Protein AF-A0AAU8GXP2-F1 (afdb_monomer)

Nearest PDB structures (foldseek):
  4e3r-assembly1_A  TM=5.390E-01  e=1.637E-01  Vibrio fluvialis
  7pau-assembly1_7  TM=4.677E-01  e=2.752E-01  Mycoplasmoides pneumoniae M129
  1i1q-assembly1_A  TM=6.522E-01  e=2.846E+00  Salmonella enterica subsp. enterica serovar Typhimurium
  6vud-assembly1_B  TM=4.496E-01  e=2.342E+00  Ehrlichia chaffeensis str. Arkansas
  1i7q-assembly1_A  TM=6.471E-01  e=7.533E+00  Serratia marcescens

Sequence (80 aa):
MVEGFVRDNFLFFYIDKETIGLEMKLLSQIVQQYGEPIILGPMIALKPLSGDPQEILSSVIKEFQILWDEYKKIRSKMDW

Structure (mmCIF, N/CA/C/O backbone):
data_AF-A0AAU8GXP2-F1
#
_entry.id   AF-A0AAU8GXP2-F1
#
loop_
_atom_site.group_PDB
_atom_site.id
_atom_site.type_symbol
_atom_site.label_atom_id
_atom_site.label_alt_id
_atom_site.label_comp_id
_atom_site.label_asym_id
_atom_site.label_entity_id
_atom_site.label_seq_id
_atom_site.pdbx_PDB_ins_code
_atom_site.Cartn_x
_atom_site.Cartn_y
_atom_site.Cartn_z
_atom_site.occupancy
_atom_site.B_iso_or_equiv
_atom_site.auth_seq_id
_atom_site.auth_comp_id
_atom_site.auth_asym_id
_atom_site.auth_atom_id
_atom_site.pdbx_PDB_model_num
ATOM 1 N N . MET A 1 1 ? -0.082 5.886 -10.524 1.00 58.41 1 MET A N 1
ATOM 2 C CA . MET A 1 1 ? -0.072 6.659 -9.256 1.00 58.41 1 MET A CA 1
ATOM 3 C C . MET A 1 1 ? -0.825 5.809 -8.253 1.00 58.41 1 MET A C 1
ATOM 5 O O . MET A 1 1 ? -1.902 5.366 -8.620 1.00 58.41 1 MET A O 1
ATOM 9 N N . VAL A 1 2 ? -0.251 5.476 -7.091 1.00 65.38 2 VAL A N 1
ATOM 10 C CA . VAL A 1 2 ? -0.986 4.679 -6.092 1.00 65.38 2 VAL A CA 1
ATOM 11 C C . VAL A 1 2 ? -1.872 5.607 -5.293 1.00 65.38 2 VAL A C 1
ATOM 13 O O . VAL A 1 2 ? -1.39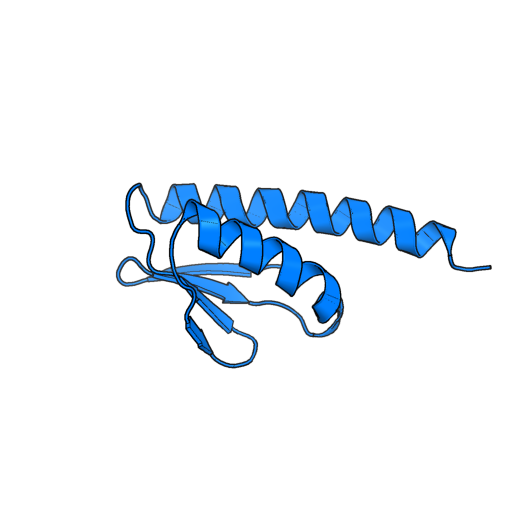9 6.562 -4.681 1.00 65.38 2 VAL A O 1
ATOM 16 N N . GLU A 1 3 ? -3.160 5.318 -5.348 1.00 74.81 3 GLU A N 1
ATOM 17 C CA . GLU A 1 3 ? -4.191 6.002 -4.587 1.00 74.81 3 GLU A CA 1
ATOM 18 C C . GLU A 1 3 ? -4.756 5.025 -3.568 1.00 74.81 3 GLU A C 1
ATOM 20 O O . GLU A 1 3 ? -4.870 3.825 -3.831 1.00 74.81 3 GLU A O 1
ATOM 25 N N . GLY A 1 4 ? -5.122 5.534 -2.400 1.00 83.06 4 GLY A N 1
ATOM 26 C CA . GLY A 1 4 ? -5.746 4.712 -1.385 1.00 83.06 4 GLY A CA 1
ATOM 27 C C . GLY A 1 4 ? -6.580 5.514 -0.405 1.00 83.06 4 GLY A C 1
ATOM 28 O O . GLY A 1 4 ? -6.455 6.734 -0.310 1.00 83.06 4 GLY A O 1
ATOM 29 N N . PHE A 1 5 ? -7.462 4.820 0.303 1.00 88.44 5 PHE A N 1
ATOM 30 C CA . PHE A 1 5 ? -8.358 5.414 1.289 1.00 88.44 5 PHE A CA 1
ATOM 31 C C . PHE A 1 5 ? -8.649 4.435 2.424 1.00 88.44 5 PHE A C 1
ATOM 33 O O . PHE A 1 5 ? -8.539 3.219 2.263 1.00 88.44 5 PHE A O 1
ATOM 40 N N . VAL A 1 6 ? -9.044 4.974 3.576 1.00 87.25 6 VAL A N 1
ATOM 41 C CA . VAL A 1 6 ? -9.513 4.185 4.717 1.00 87.25 6 VAL A CA 1
ATOM 42 C C . VAL A 1 6 ? -11.035 4.154 4.720 1.00 87.25 6 VAL A C 1
ATOM 44 O O . VAL A 1 6 ? -11.682 5.191 4.576 1.00 87.25 6 VAL A O 1
ATOM 47 N N . ARG A 1 7 ? -11.623 2.976 4.925 1.00 88.00 7 ARG A N 1
ATOM 48 C CA . ARG A 1 7 ? -13.058 2.825 5.185 1.00 88.00 7 ARG A CA 1
ATOM 49 C C . ARG A 1 7 ? -13.315 1.602 6.055 1.00 88.00 7 ARG A C 1
ATOM 51 O O . ARG A 1 7 ? -12.762 0.546 5.790 1.00 88.00 7 ARG A O 1
ATOM 58 N N . ASP A 1 8 ? -14.164 1.735 7.072 1.00 86.75 8 ASP A N 1
ATOM 59 C CA . ASP A 1 8 ? -14.563 0.628 7.959 1.00 86.75 8 ASP A CA 1
ATOM 60 C C . ASP A 1 8 ? -13.362 -0.110 8.605 1.00 86.75 8 ASP A C 1
ATOM 62 O O . ASP A 1 8 ? -13.397 -1.321 8.819 1.00 86.75 8 ASP A O 1
ATOM 66 N N . ASN A 1 9 ? -12.281 0.625 8.911 1.00 83.62 9 ASN A N 1
ATOM 67 C CA . ASN A 1 9 ? -10.970 0.110 9.349 1.00 83.62 9 ASN A CA 1
ATOM 68 C C . ASN A 1 9 ? -10.252 -0.794 8.334 1.00 83.62 9 ASN A C 1
ATOM 70 O O . ASN A 1 9 ? -9.342 -1.529 8.704 1.00 83.62 9 ASN A O 1
ATOM 74 N N . PHE A 1 10 ? -10.630 -0.731 7.063 1.00 84.19 10 PHE A N 1
ATOM 75 C CA . PHE A 1 10 ? -9.881 -1.303 5.954 1.00 84.19 10 PHE A CA 1
ATOM 76 C C . PHE A 1 10 ? -9.129 -0.213 5.202 1.00 84.19 10 PHE A C 1
ATOM 78 O O . PHE A 1 10 ? -9.600 0.913 5.045 1.00 84.19 10 PHE A O 1
ATOM 85 N N . LEU A 1 11 ? -7.961 -0.595 4.715 1.00 86.50 11 LEU A N 1
ATOM 86 C CA . LEU A 1 11 ? -7.091 0.166 3.842 1.00 86.50 11 LEU A CA 1
ATOM 87 C C . LEU A 1 11 ? -7.342 -0.312 2.424 1.00 86.50 11 LEU A C 1
ATOM 89 O O . LEU A 1 11 ? -7.174 -1.495 2.146 1.00 86.50 11 LEU A O 1
ATOM 93 N N . PHE A 1 12 ? -7.751 0.586 1.544 1.00 86.12 12 PHE A N 1
ATOM 94 C CA . PHE A 1 12 ? -7.966 0.283 0.139 1.00 86.12 12 PHE A CA 1
ATOM 95 C C . PHE A 1 12 ? -6.867 0.933 -0.683 1.00 86.12 12 PHE A C 1
ATOM 97 O O . PHE A 1 12 ? -6.584 2.113 -0.497 1.00 86.12 12 PHE A O 1
ATOM 104 N N . PHE A 1 13 ? -6.284 0.175 -1.603 1.00 82.12 13 PHE A N 1
ATOM 105 C CA . PHE A 1 13 ? -5.239 0.611 -2.519 1.00 82.12 13 PHE A CA 1
ATOM 106 C C . PHE A 1 13 ? -5.678 0.313 -3.944 1.00 82.12 13 PHE A C 1
ATOM 108 O O . PHE A 1 13 ? -6.154 -0.784 -4.227 1.00 82.12 13 PHE A O 1
ATOM 115 N N . TYR A 1 14 ? -5.489 1.265 -4.845 1.00 79.81 14 TYR A N 1
ATOM 116 C CA . TYR A 1 14 ? -5.568 1.031 -6.278 1.00 79.81 14 TYR A CA 1
ATOM 117 C C . TYR A 1 14 ? -4.168 0.854 -6.825 1.00 79.81 14 TYR A C 1
ATOM 119 O O . TYR A 1 14 ? -3.300 1.703 -6.598 1.00 79.81 14 TYR A O 1
ATOM 127 N N . ILE A 1 15 ? -3.966 -0.234 -7.563 1.00 68.12 15 ILE A N 1
ATOM 128 C CA . ILE A 1 15 ? -2.700 -0.480 -8.230 1.00 68.12 15 ILE A CA 1
ATOM 129 C C . ILE A 1 15 ? -2.932 -0.583 -9.736 1.00 68.12 15 ILE A C 1
ATOM 131 O O . ILE A 1 15 ? -3.859 -1.239 -10.215 1.00 68.12 15 ILE A O 1
ATOM 135 N N . ASP A 1 16 ? -2.151 0.200 -10.471 1.00 68.69 16 ASP A N 1
ATOM 136 C CA . ASP A 1 16 ? -2.283 0.362 -11.911 1.00 68.69 16 ASP A CA 1
ATOM 137 C C . ASP A 1 16 ? -1.591 -0.797 -12.635 1.00 68.69 16 ASP A C 1
ATOM 139 O O . ASP A 1 16 ? -0.476 -1.175 -12.294 1.00 68.69 16 ASP A O 1
ATOM 143 N N . LYS A 1 17 ? -2.203 -1.332 -13.693 1.00 61.66 17 LYS A N 1
ATOM 144 C CA . LYS A 1 17 ? -1.713 -2.526 -14.404 1.00 61.66 17 LYS A CA 1
ATOM 145 C C . LYS A 1 17 ? -0.303 -2.369 -14.980 1.00 61.66 17 LYS A C 1
ATOM 147 O O . LYS A 1 17 ? 0.365 -3.367 -15.236 1.00 61.66 17 LYS A O 1
ATOM 152 N N . GLU A 1 18 ? 0.173 -1.143 -15.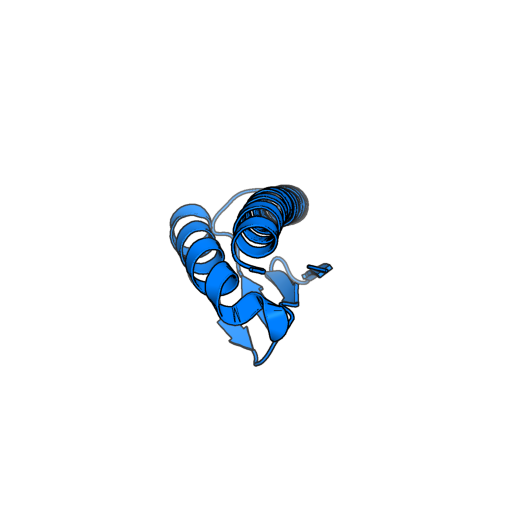179 1.00 63.59 18 GLU A N 1
ATOM 153 C CA . GLU A 1 18 ? 1.552 -0.883 -15.606 1.00 63.59 18 GLU A CA 1
ATOM 154 C C . GLU A 1 18 ? 2.602 -1.234 -14.534 1.00 63.59 18 GLU A C 1
ATOM 156 O O . GLU A 1 18 ? 3.798 -1.259 -14.832 1.00 63.59 18 GLU A O 1
ATOM 161 N N . THR A 1 19 ? 2.179 -1.532 -13.299 1.00 60.44 19 THR A N 1
ATOM 162 C CA . THR A 1 19 ? 3.068 -1.764 -12.154 1.00 60.44 19 THR A CA 1
ATOM 163 C C . THR A 1 19 ? 3.117 -3.198 -11.633 1.00 60.44 19 THR A C 1
ATOM 165 O O . THR A 1 19 ? 3.843 -3.430 -10.670 1.00 60.44 19 THR A O 1
ATOM 168 N N . ILE A 1 20 ? 2.473 -4.164 -12.308 1.00 57.78 20 ILE A N 1
ATOM 169 C CA . ILE A 1 20 ? 2.267 -5.581 -11.903 1.00 57.78 20 ILE A CA 1
ATOM 170 C C . ILE A 1 20 ? 3.495 -6.284 -11.267 1.00 57.78 20 ILE A C 1
ATOM 172 O O . ILE A 1 20 ? 3.338 -7.144 -10.402 1.00 57.78 20 ILE A O 1
ATOM 176 N N . GLY A 1 21 ? 4.732 -5.912 -11.625 1.00 62.31 21 GLY A N 1
ATOM 177 C CA . GLY A 1 21 ? 5.956 -6.465 -11.015 1.00 62.31 2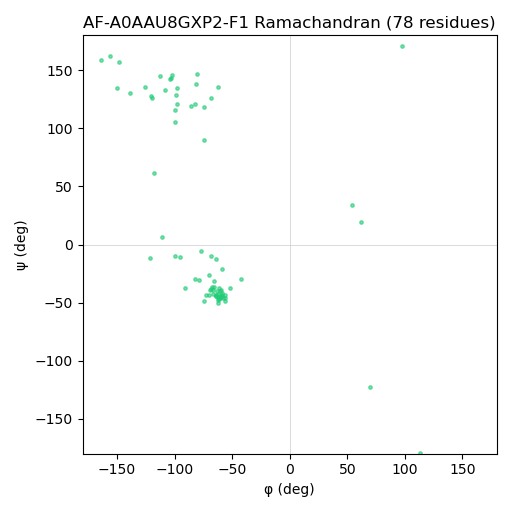1 GLY A CA 1
ATOM 178 C C . GLY A 1 21 ? 6.343 -5.893 -9.637 1.00 62.31 21 GLY A C 1
ATOM 179 O O . GLY A 1 21 ? 6.933 -6.597 -8.821 1.00 62.31 21 GLY A O 1
ATOM 180 N N . LEU A 1 22 ? 6.013 -4.633 -9.355 1.00 63.88 22 LEU A N 1
ATOM 181 C CA . LEU A 1 22 ? 6.256 -3.969 -8.064 1.00 63.88 22 LEU A CA 1
ATOM 182 C C . LEU A 1 22 ? 5.181 -4.291 -7.031 1.00 63.88 22 LEU A C 1
ATOM 184 O O . LEU A 1 22 ? 5.473 -4.339 -5.835 1.00 63.88 22 LEU A O 1
ATOM 188 N N . GLU A 1 23 ? 3.957 -4.541 -7.496 1.00 65.56 23 GLU A N 1
ATOM 189 C CA . GLU A 1 23 ? 2.795 -4.805 -6.642 1.00 65.56 23 GLU A CA 1
ATOM 190 C C . GLU A 1 23 ? 3.028 -6.045 -5.793 1.00 65.56 23 GLU A C 1
ATOM 192 O O . GLU A 1 23 ? 2.742 -6.020 -4.608 1.00 65.56 23 GLU A O 1
ATOM 197 N N . MET A 1 24 ? 3.635 -7.096 -6.352 1.00 65.69 24 MET A N 1
ATOM 198 C CA . MET A 1 24 ? 3.889 -8.349 -5.632 1.00 65.69 24 MET A CA 1
ATOM 199 C C . MET A 1 24 ? 4.893 -8.190 -4.484 1.00 65.69 24 MET A C 1
ATOM 201 O O . MET A 1 24 ? 4.732 -8.811 -3.433 1.00 65.69 24 MET A O 1
ATOM 205 N N . LYS A 1 25 ? 5.922 -7.348 -4.654 1.00 70.38 25 LYS A N 1
ATOM 206 C CA . LYS A 1 25 ? 6.920 -7.102 -3.601 1.00 70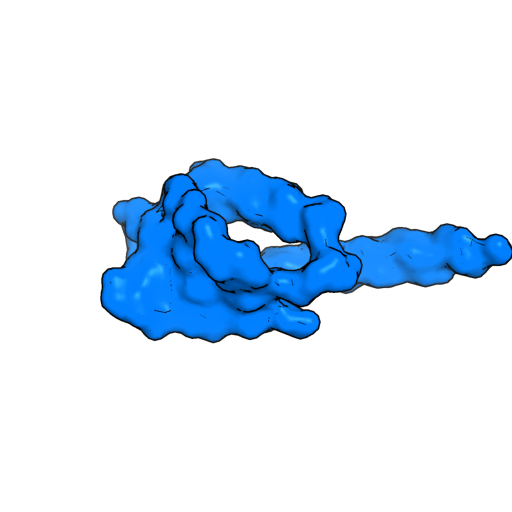.38 25 LYS A CA 1
ATOM 207 C C . LYS A 1 25 ? 6.328 -6.249 -2.481 1.00 70.38 25 LYS A C 1
ATOM 209 O O . LYS A 1 25 ? 6.500 -6.590 -1.313 1.00 70.38 25 LYS A O 1
ATOM 214 N N . LEU A 1 26 ? 5.588 -5.202 -2.847 1.00 70.81 26 LEU A N 1
ATOM 215 C CA . LEU A 1 26 ? 4.865 -4.366 -1.893 1.00 70.81 26 LEU A CA 1
ATOM 216 C C . LEU A 1 26 ? 3.800 -5.180 -1.150 1.00 70.81 26 LEU A C 1
ATOM 218 O O . LEU A 1 26 ? 3.734 -5.140 0.071 1.00 70.81 26 LEU A O 1
ATOM 222 N N . LEU A 1 27 ? 3.014 -5.980 -1.873 1.00 70.69 27 LEU A N 1
ATOM 223 C CA . LEU A 1 27 ? 2.017 -6.876 -1.300 1.00 70.69 27 LEU A CA 1
ATOM 224 C C . LEU A 1 27 ? 2.645 -7.829 -0.300 1.00 70.69 27 LEU A C 1
ATOM 226 O O . LEU A 1 27 ? 2.131 -7.958 0.801 1.00 70.69 27 LEU A O 1
ATOM 230 N N . SER A 1 28 ? 3.777 -8.450 -0.637 1.00 73.50 28 SER A N 1
ATOM 231 C CA . SER A 1 28 ? 4.487 -9.325 0.296 1.00 73.50 28 SER A CA 1
ATOM 232 C C . SER A 1 28 ? 4.916 -8.597 1.574 1.00 73.50 28 SER A C 1
ATOM 234 O O . SER A 1 28 ? 4.849 -9.194 2.645 1.00 73.50 28 SER A O 1
ATOM 236 N N . GLN A 1 29 ? 5.369 -7.344 1.485 1.00 75.06 29 GLN A N 1
ATOM 237 C CA . GLN A 1 29 ? 5.759 -6.551 2.659 1.00 75.06 29 GLN A CA 1
ATOM 238 C C . GLN A 1 29 ? 4.541 -6.165 3.501 1.00 75.06 29 GLN A C 1
ATOM 240 O O . GLN A 1 29 ? 4.550 -6.335 4.720 1.00 75.06 29 GLN A O 1
ATOM 245 N N . ILE A 1 30 ? 3.468 -5.739 2.837 1.00 74.50 30 ILE A N 1
ATOM 246 C CA . ILE A 1 30 ? 2.191 -5.414 3.466 1.00 74.50 30 ILE A CA 1
ATOM 247 C C . ILE A 1 30 ? 1.626 -6.632 4.204 1.00 74.50 30 ILE A C 1
ATOM 249 O O . ILE A 1 30 ? 1.218 -6.503 5.356 1.00 74.50 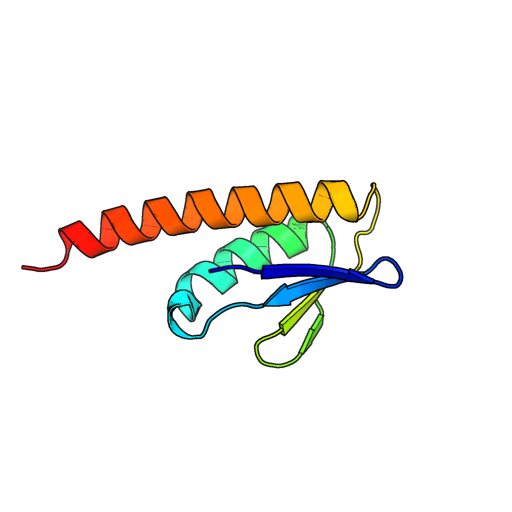30 ILE A O 1
ATOM 253 N N . VAL A 1 31 ? 1.654 -7.816 3.580 1.00 73.38 31 VAL A N 1
ATOM 254 C CA . VAL A 1 31 ? 1.191 -9.070 4.196 1.00 73.38 31 VAL A CA 1
ATOM 255 C C . VAL A 1 31 ? 1.963 -9.359 5.479 1.00 73.38 31 VAL A C 1
ATOM 257 O O . VAL A 1 31 ? 1.371 -9.690 6.504 1.00 73.38 31 VAL A O 1
ATOM 260 N N . GLN A 1 32 ? 3.290 -9.217 5.423 1.00 74.81 32 GLN A N 1
ATOM 261 C CA . GLN A 1 32 ? 4.175 -9.506 6.550 1.00 74.81 32 GLN A CA 1
ATOM 262 C C . GLN A 1 32 ? 3.998 -8.533 7.719 1.00 74.81 32 GLN A C 1
ATOM 264 O O . GLN A 1 32 ? 4.112 -8.955 8.867 1.00 74.81 32 GLN A O 1
ATOM 269 N N . GLN A 1 33 ? 3.744 -7.250 7.449 1.00 74.81 33 GLN A N 1
ATOM 270 C CA . GLN A 1 33 ? 3.637 -6.229 8.496 1.00 74.81 33 GLN A CA 1
ATOM 271 C C . GLN A 1 33 ? 2.217 -6.036 9.030 1.00 74.81 33 GLN A C 1
ATOM 273 O O . GLN A 1 33 ? 2.046 -5.792 10.223 1.00 74.81 33 GLN A O 1
ATOM 278 N N . TYR A 1 34 ? 1.205 -6.115 8.167 1.00 77.81 34 TYR A N 1
ATOM 279 C CA . TYR A 1 34 ? -0.135 -5.615 8.481 1.00 77.81 34 TYR A CA 1
ATOM 280 C C . TYR A 1 34 ? -1.238 -6.671 8.393 1.00 77.81 34 TYR A C 1
ATOM 282 O O . TYR A 1 34 ? -2.328 -6.416 8.904 1.00 77.81 34 TYR A O 1
ATOM 290 N N . GLY A 1 35 ? -0.961 -7.848 7.822 1.00 77.50 35 GLY A N 1
ATOM 291 C CA . GLY A 1 35 ? -1.903 -8.967 7.719 1.00 77.50 35 GLY A CA 1
ATOM 292 C C . GLY A 1 35 ? -2.331 -9.281 6.284 1.00 77.50 35 GLY A C 1
ATOM 293 O O . GLY A 1 35 ? -1.880 -8.657 5.330 1.00 77.50 35 GLY A O 1
ATOM 294 N N . GLU A 1 36 ? -3.201 -10.277 6.114 1.00 80.25 36 GLU A N 1
ATOM 295 C CA . GLU A 1 36 ? -3.580 -10.761 4.782 1.00 80.25 36 GLU A CA 1
ATOM 296 C C . GLU A 1 36 ? -4.405 -9.728 3.983 1.00 80.25 36 GLU A C 1
ATOM 298 O O . GLU A 1 36 ? -5.444 -9.256 4.460 1.00 80.25 36 GLU A O 1
ATOM 303 N N . PRO A 1 37 ? -3.982 -9.385 2.753 1.00 81.00 37 PRO A N 1
ATOM 304 C CA . PRO A 1 37 ? -4.738 -8.529 1.860 1.00 81.00 37 PRO A CA 1
ATOM 305 C C . PRO A 1 37 ? -5.832 -9.324 1.140 1.00 81.00 37 PRO A C 1
ATOM 307 O O . PRO A 1 37 ? -5.664 -10.478 0.751 1.00 81.00 37 PRO A O 1
ATOM 310 N N . ILE A 1 38 ? -6.947 -8.654 0.884 1.00 82.62 38 ILE A N 1
ATOM 311 C CA . ILE A 1 38 ? -8.048 -9.113 0.050 1.00 82.62 38 ILE A CA 1
ATOM 312 C C . ILE A 1 38 ? -7.888 -8.457 -1.323 1.00 82.62 38 ILE A C 1
ATOM 314 O O . ILE A 1 38 ? -7.984 -7.237 -1.457 1.00 82.62 38 ILE A O 1
ATOM 318 N N . ILE A 1 39 ? -7.656 -9.264 -2.357 1.00 79.44 39 ILE A N 1
ATOM 319 C CA . ILE A 1 39 ? -7.519 -8.779 -3.735 1.00 79.44 39 ILE A CA 1
ATOM 320 C C . ILE A 1 39 ? -8.912 -8.671 -4.373 1.00 79.44 39 ILE A C 1
ATOM 322 O O . ILE A 1 39 ? -9.622 -9.664 -4.518 1.00 79.44 39 ILE A O 1
ATOM 326 N N . LEU A 1 40 ? -9.293 -7.458 -4.773 1.00 78.50 40 LEU A N 1
ATOM 327 C CA . LEU A 1 40 ? -10.578 -7.088 -5.373 1.00 78.50 40 LEU A CA 1
ATOM 328 C C . LEU A 1 40 ? -10.358 -6.542 -6.797 1.00 78.50 40 LEU A C 1
ATOM 330 O O . LEU A 1 40 ? -10.644 -5.384 -7.105 1.00 78.50 40 LEU A O 1
ATOM 334 N N . GLY A 1 41 ? -9.811 -7.374 -7.686 1.00 77.88 41 GLY A N 1
ATOM 335 C CA . GLY A 1 41 ? -9.438 -6.952 -9.040 1.00 77.88 41 GLY A CA 1
ATOM 336 C C . GLY A 1 41 ? -8.232 -5.997 -9.019 1.00 77.88 41 GLY A C 1
ATOM 337 O O . GLY A 1 41 ? -7.193 -6.402 -8.508 1.00 77.88 41 GLY A O 1
ATOM 338 N N . PRO A 1 42 ? -8.324 -4.763 -9.564 1.00 74.50 42 PRO A N 1
ATOM 339 C CA . PRO A 1 42 ? -7.238 -3.771 -9.500 1.00 74.50 42 PRO A CA 1
ATOM 340 C C . PRO A 1 42 ? -7.124 -3.081 -8.129 1.00 74.50 42 PRO A C 1
ATOM 342 O O . PRO A 1 42 ? -6.237 -2.256 -7.912 1.00 74.50 42 PRO A O 1
ATOM 345 N N . MET A 1 43 ? -8.060 -3.367 -7.221 1.00 80.31 43 MET A N 1
ATOM 346 C CA . MET A 1 43 ? -8.076 -2.834 -5.869 1.00 80.31 43 MET A CA 1
ATOM 347 C C . MET A 1 43 ? -7.591 -3.893 -4.884 1.00 80.31 43 MET A C 1
ATOM 349 O O . MET A 1 43 ? -7.925 -5.070 -5.002 1.00 80.31 43 MET A O 1
ATOM 353 N N . ILE A 1 44 ? -6.858 -3.462 -3.868 1.00 81.25 44 ILE A N 1
ATOM 354 C CA . ILE A 1 44 ? -6.416 -4.293 -2.756 1.00 81.25 44 ILE A CA 1
ATOM 355 C C . ILE A 1 44 ? -6.987 -3.707 -1.479 1.00 81.25 44 ILE A C 1
ATOM 357 O O . ILE A 1 44 ? -6.796 -2.528 -1.205 1.00 81.25 44 ILE A O 1
ATOM 361 N N . ALA A 1 45 ? -7.690 -4.525 -0.709 1.00 85.50 45 ALA A N 1
ATOM 362 C CA . ALA A 1 45 ? -8.167 -4.171 0.615 1.00 85.50 45 ALA A CA 1
ATOM 363 C C . ALA A 1 45 ? -7.301 -4.860 1.673 1.00 85.50 45 ALA A C 1
ATOM 365 O O . ALA A 1 45 ? -6.902 -6.005 1.507 1.00 85.50 45 ALA A O 1
ATOM 366 N N . LEU A 1 46 ? -7.023 -4.191 2.779 1.00 86.06 46 LEU A N 1
ATOM 367 C CA . LEU A 1 46 ? -6.204 -4.717 3.862 1.00 86.06 46 LEU A CA 1
ATOM 368 C C . LEU A 1 46 ? -6.832 -4.324 5.188 1.00 86.06 46 LEU A C 1
ATOM 370 O O . LEU A 1 46 ? -7.142 -3.156 5.409 1.00 86.06 46 LEU A O 1
ATOM 374 N 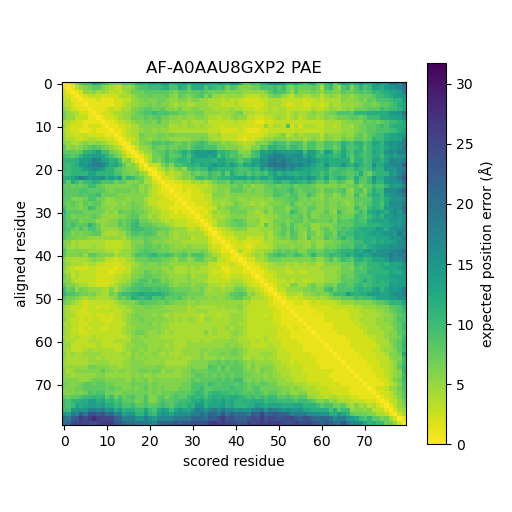N . LYS A 1 47 ? -6.996 -5.294 6.084 1.00 84.69 47 LYS A N 1
ATOM 375 C CA . LYS A 1 47 ? -7.406 -5.023 7.459 1.00 84.69 47 LYS A CA 1
ATOM 376 C C . LYS A 1 47 ? -6.165 -5.040 8.352 1.00 84.69 47 LYS A C 1
ATOM 378 O O . LYS A 1 47 ? -5.662 -6.129 8.618 1.00 84.69 47 LYS A O 1
ATOM 383 N N . PRO A 1 48 ? -5.666 -3.884 8.810 1.00 79.06 48 PRO A N 1
ATOM 384 C CA . PRO A 1 48 ? -4.516 -3.852 9.696 1.00 79.06 48 PRO A CA 1
ATOM 385 C C . PRO A 1 48 ? -4.836 -4.573 11.013 1.00 79.06 48 PRO A C 1
ATOM 387 O O . PRO A 1 48 ? -5.902 -4.382 11.602 1.00 79.06 48 PRO A O 1
ATOM 390 N N . LEU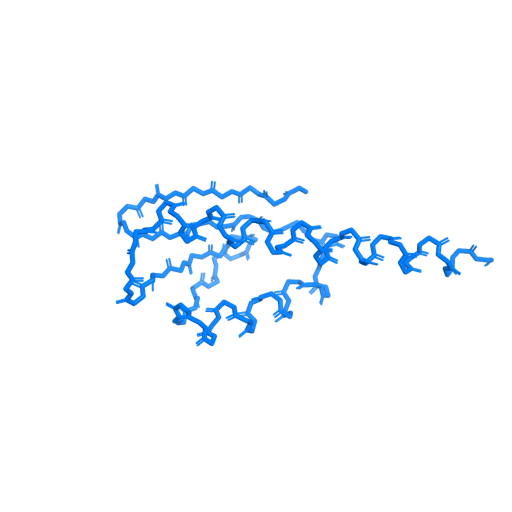 A 1 49 ? -3.904 -5.409 11.475 1.00 77.56 49 LEU A N 1
ATOM 391 C CA . LEU A 1 49 ? -4.028 -6.152 12.738 1.00 77.56 49 LEU A CA 1
ATOM 392 C C . LEU A 1 49 ? -3.936 -5.246 13.980 1.00 77.56 49 LEU A C 1
ATOM 394 O O . LEU A 1 49 ? -4.470 -5.585 15.036 1.00 77.56 49 LEU A O 1
ATOM 398 N N . SER A 1 50 ? -3.261 -4.101 13.858 1.00 80.12 50 SER A N 1
ATOM 399 C CA . SER A 1 50 ? -3.058 -3.109 14.921 1.00 80.12 50 SER A CA 1
ATOM 400 C C . SER A 1 50 ? -2.599 -1.768 14.340 1.00 80.12 50 SER A C 1
ATOM 402 O O . SER A 1 50 ? -1.999 -1.760 13.268 1.00 80.12 50 SER A O 1
ATOM 404 N N . GLY A 1 51 ? -2.791 -0.670 15.082 1.00 81.75 51 GLY A N 1
ATOM 405 C CA . GLY A 1 51 ? -2.377 0.688 14.693 1.00 81.75 51 GLY A CA 1
ATOM 406 C C . GLY A 1 51 ? -3.503 1.520 14.068 1.00 81.75 51 GLY A C 1
ATOM 407 O O . GLY A 1 51 ? -4.587 0.997 13.811 1.00 81.75 51 GLY A O 1
ATOM 408 N N . ASP A 1 52 ? -3.256 2.818 13.859 1.00 86.38 52 ASP A N 1
ATOM 409 C CA . ASP A 1 52 ? -4.194 3.711 13.167 1.00 86.38 52 ASP A CA 1
ATOM 410 C C . ASP A 1 52 ? -4.164 3.419 11.654 1.00 86.38 52 ASP A C 1
ATOM 412 O O . ASP A 1 52 ? -3.118 3.597 11.019 1.00 86.38 52 ASP A O 1
ATOM 416 N N . PRO A 1 53 ? -5.288 2.994 11.044 1.00 84.62 53 PRO A N 1
ATOM 417 C CA . PRO A 1 53 ? -5.361 2.768 9.607 1.00 84.62 53 PRO A CA 1
ATOM 418 C C . PRO A 1 53 ? -4.877 3.970 8.785 1.00 84.62 53 PRO A C 1
ATOM 420 O O . PRO A 1 53 ? -4.210 3.782 7.772 1.00 84.62 53 PRO A O 1
ATOM 423 N N . GLN A 1 54 ? -5.146 5.208 9.204 1.00 85.19 54 GLN A N 1
ATOM 424 C CA . GLN A 1 54 ? -4.749 6.381 8.424 1.00 85.19 54 GLN A CA 1
ATOM 425 C C . GLN A 1 54 ? -3.221 6.563 8.388 1.00 85.19 54 GLN A C 1
ATOM 427 O O . GLN A 1 54 ? -2.658 6.904 7.343 1.00 85.19 54 GLN A O 1
ATOM 432 N N . GLU A 1 55 ? -2.532 6.291 9.498 1.00 87.19 55 GLU A N 1
ATOM 433 C CA . GLU A 1 55 ? -1.065 6.321 9.565 1.00 87.19 55 GLU A CA 1
ATOM 434 C C . GLU A 1 55 ? -0.434 5.177 8.766 1.00 87.19 55 GLU A C 1
ATOM 436 O O . GLU A 1 55 ? 0.564 5.370 8.062 1.00 87.19 55 GLU A O 1
ATOM 441 N N . ILE A 1 56 ? -1.046 3.992 8.829 1.00 84.19 56 ILE A N 1
ATOM 442 C CA . ILE A 1 56 ? -0.612 2.826 8.057 1.00 84.19 56 ILE A CA 1
ATOM 443 C C . ILE A 1 56 ? -0.770 3.102 6.561 1.00 84.19 56 ILE A C 1
ATOM 445 O O . ILE A 1 56 ? 0.161 2.855 5.798 1.00 84.19 56 ILE A O 1
ATOM 449 N N . LEU A 1 57 ? -1.895 3.689 6.138 1.00 83.19 57 LEU A N 1
ATOM 450 C CA . LEU A 1 57 ? -2.128 4.078 4.745 1.00 83.19 57 LEU A CA 1
ATOM 451 C C . LEU A 1 57 ? -1.022 5.005 4.240 1.00 83.19 57 LEU A C 1
ATOM 453 O O . LEU A 1 57 ? -0.450 4.773 3.178 1.00 83.19 57 LEU A O 1
ATOM 457 N N . SER A 1 58 ? -0.708 6.040 5.023 1.00 85.25 58 SER A N 1
ATOM 458 C CA . SER A 1 58 ? 0.335 7.014 4.696 1.00 85.25 58 SER A CA 1
ATOM 459 C C . SER A 1 58 ? 1.708 6.350 4.556 1.00 85.25 58 SER A C 1
ATOM 461 O O . SER A 1 58 ? 2.433 6.603 3.591 1.00 85.25 58 SER A O 1
ATO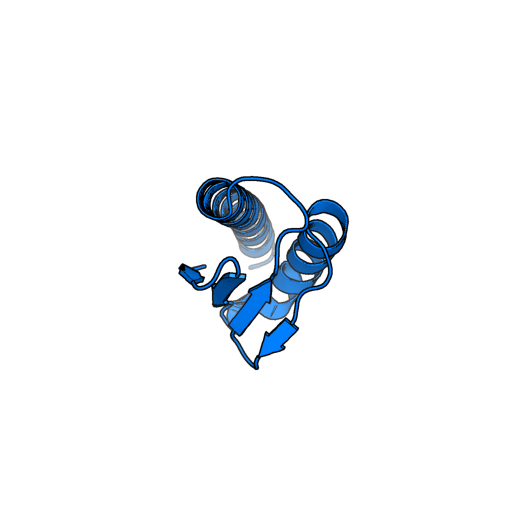M 463 N N . SER A 1 59 ? 2.041 5.444 5.480 1.00 85.75 59 SER A N 1
ATOM 464 C CA . SER A 1 59 ? 3.295 4.681 5.457 1.00 85.75 59 SER A CA 1
ATOM 465 C C . SER A 1 59 ? 3.400 3.795 4.215 1.00 85.75 59 SER A C 1
ATOM 467 O O . SER A 1 59 ? 4.401 3.862 3.502 1.00 85.75 59 SER A O 1
ATOM 469 N N . VAL A 1 60 ? 2.344 3.039 3.902 1.00 80.88 60 VAL A N 1
ATOM 470 C CA . VAL A 1 60 ? 2.307 2.141 2.739 1.00 80.88 60 VAL A CA 1
ATOM 471 C C . VAL A 1 60 ? 2.410 2.919 1.424 1.00 80.88 60 VAL A C 1
ATOM 473 O O . VAL A 1 60 ? 3.178 2.534 0.542 1.00 80.88 60 VAL A O 1
ATOM 476 N N . ILE A 1 61 ? 1.687 4.038 1.287 1.00 81.19 61 ILE A N 1
ATOM 477 C CA . ILE A 1 61 ? 1.774 4.895 0.093 1.00 81.19 61 ILE A CA 1
ATOM 478 C C . ILE A 1 61 ? 3.208 5.410 -0.084 1.00 81.19 61 ILE A C 1
ATOM 480 O O . ILE A 1 61 ? 3.748 5.362 -1.190 1.00 81.19 61 ILE A O 1
ATOM 484 N N . LYS A 1 62 ? 3.851 5.852 1.003 1.00 84.12 62 LYS A N 1
ATOM 485 C CA . LYS A 1 62 ? 5.226 6.360 0.969 1.00 84.12 62 LYS A CA 1
ATOM 486 C C . LYS A 1 62 ? 6.235 5.285 0.561 1.00 84.12 62 LYS A C 1
ATOM 488 O O . LYS A 1 62 ? 7.100 5.560 -0.270 1.00 84.12 62 LYS A O 1
ATOM 493 N N . GLU A 1 63 ? 6.129 4.074 1.106 1.00 82.12 63 GLU A N 1
ATOM 494 C CA . GLU A 1 63 ? 6.986 2.947 0.712 1.00 82.12 63 GLU A CA 1
ATOM 495 C C . GLU A 1 63 ? 6.799 2.575 -0.758 1.00 82.12 63 GLU A C 1
ATOM 497 O O . GLU A 1 63 ? 7.783 2.391 -1.479 1.00 82.12 63 GLU A O 1
ATOM 502 N N . PHE A 1 64 ? 5.552 2.546 -1.236 1.00 78.25 64 PHE A N 1
ATOM 503 C CA . PHE A 1 64 ? 5.287 2.304 -2.649 1.00 78.25 64 PHE A CA 1
ATOM 504 C C . PHE A 1 64 ? 5.952 3.349 -3.539 1.00 78.25 64 PHE A C 1
ATOM 506 O O . PHE A 1 64 ? 6.531 3.008 -4.567 1.00 78.25 64 PHE A O 1
ATOM 513 N N . GLN A 1 65 ? 5.902 4.619 -3.144 1.00 79.69 65 GLN A N 1
ATOM 514 C CA . GLN A 1 65 ? 6.497 5.707 -3.912 1.00 79.69 65 GLN A CA 1
ATOM 515 C C . GLN A 1 65 ? 8.018 5.556 -4.035 1.00 79.69 65 GLN A C 1
ATOM 517 O O . GLN A 1 65 ? 8.558 5.731 -5.125 1.00 79.69 65 GLN A O 1
ATOM 522 N N . ILE A 1 66 ? 8.691 5.137 -2.958 1.00 83.69 66 ILE A N 1
ATOM 523 C CA . ILE A 1 66 ? 10.132 4.843 -2.966 1.00 83.69 66 ILE A CA 1
ATOM 524 C C . ILE A 1 66 ? 10.442 3.696 -3.934 1.00 83.69 66 ILE A C 1
ATOM 526 O O . ILE A 1 66 ? 11.302 3.834 -4.804 1.00 83.69 66 ILE A O 1
ATOM 530 N N . LEU A 1 67 ? 9.713 2.581 -3.827 1.00 77.44 67 LEU A N 1
ATOM 531 C CA . LEU A 1 67 ? 9.897 1.423 -4.707 1.00 77.44 67 LEU A CA 1
ATOM 532 C C . LEU A 1 67 ? 9.619 1.770 -6.178 1.00 77.44 67 LEU A C 1
ATOM 534 O O . LEU A 1 67 ? 10.313 1.301 -7.082 1.00 77.44 67 LEU A O 1
ATOM 538 N N . TRP A 1 68 ? 8.621 2.617 -6.426 1.00 76.31 68 TRP A N 1
ATOM 539 C CA . TRP A 1 68 ? 8.265 3.091 -7.758 1.00 76.31 68 TRP A CA 1
ATOM 540 C C . TRP A 1 68 ? 9.353 3.968 -8.380 1.00 76.31 68 TRP A C 1
ATOM 542 O O . TRP A 1 68 ? 9.692 3.795 -9.555 1.00 76.31 68 TRP A O 1
ATOM 552 N N . ASP A 1 69 ? 9.938 4.875 -7.601 1.00 82.31 69 ASP A N 1
ATOM 553 C CA . ASP A 1 69 ? 11.036 5.726 -8.055 1.00 82.31 69 ASP A CA 1
ATOM 554 C C . ASP A 1 69 ? 12.304 4.906 -8.342 1.00 82.31 69 ASP A C 1
ATOM 556 O O . ASP A 1 69 ? 12.974 5.128 -9.358 1.00 82.31 69 ASP A O 1
ATOM 560 N N . GLU A 1 70 ? 12.604 3.901 -7.513 1.00 82.25 70 GLU A N 1
ATOM 561 C CA . GLU A 1 70 ? 13.686 2.945 -7.774 1.00 82.25 70 GLU A CA 1
ATOM 562 C C . GLU A 1 70 ? 13.464 2.175 -9.079 1.00 82.25 70 GLU A C 1
ATOM 564 O O . GLU A 1 70 ? 14.372 2.085 -9.912 1.00 82.25 70 GLU A O 1
ATOM 569 N N . TYR A 1 71 ? 12.252 1.667 -9.302 1.00 76.94 71 TYR A N 1
ATOM 570 C CA . TYR A 1 71 ? 11.906 0.962 -10.533 1.00 76.94 71 TYR A CA 1
ATOM 571 C C . TYR A 1 71 ? 12.046 1.847 -11.771 1.00 76.94 71 TYR A C 1
ATOM 573 O O . TYR A 1 71 ? 12.673 1.436 -12.749 1.00 76.94 71 TYR A O 1
ATOM 581 N N . LYS A 1 72 ? 11.523 3.078 -11.728 1.00 75.50 72 LYS A N 1
ATOM 582 C CA . LYS A 1 72 ? 11.672 4.048 -12.822 1.00 75.50 72 LYS A CA 1
ATOM 583 C C . LYS A 1 72 ? 13.139 4.299 -13.156 1.00 75.50 72 LYS A C 1
ATOM 585 O O . LYS A 1 72 ? 13.500 4.304 -14.330 1.00 75.50 72 LYS A O 1
ATOM 590 N N . LYS A 1 73 ? 13.985 4.455 -12.133 1.00 80.50 73 LYS A N 1
ATOM 591 C CA . LYS A 1 73 ? 15.430 4.673 -12.283 1.00 80.50 73 LYS A CA 1
ATOM 592 C C . LYS A 1 73 ? 16.158 3.470 -12.889 1.00 80.50 73 LYS A C 1
ATOM 594 O O . LYS A 1 73 ? 17.173 3.651 -13.560 1.00 80.50 73 LYS A O 1
ATOM 599 N N . ILE A 1 74 ? 15.688 2.250 -12.630 1.00 77.50 74 ILE A N 1
ATOM 600 C CA . ILE A 1 74 ? 16.225 1.033 -13.253 1.00 77.50 74 ILE A CA 1
ATOM 601 C C . ILE A 1 74 ? 15.758 0.941 -14.708 1.00 77.50 74 ILE A C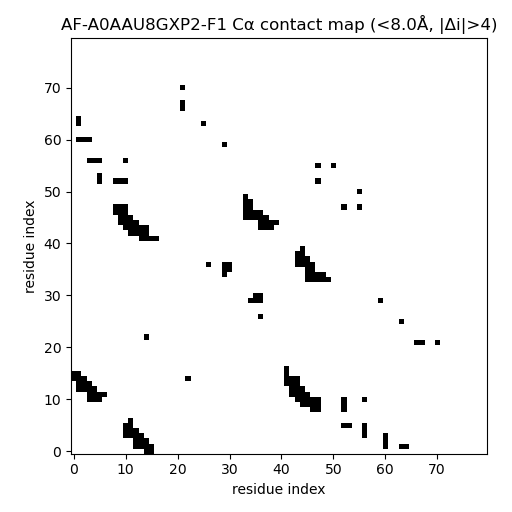 1
ATOM 603 O O . ILE A 1 74 ? 16.588 0.763 -15.597 1.00 77.50 74 ILE A O 1
ATOM 607 N N . ARG A 1 75 ? 14.458 1.129 -14.967 1.00 70.56 75 ARG A N 1
ATOM 608 C CA . ARG A 1 75 ? 13.873 1.067 -16.314 1.00 70.56 75 ARG A CA 1
ATOM 609 C C . ARG A 1 75 ? 14.510 2.084 -17.261 1.00 70.56 75 ARG A C 1
ATOM 611 O O . ARG A 1 75 ? 14.908 1.710 -18.356 1.00 70.56 75 ARG A O 1
ATOM 618 N N . SER A 1 76 ? 14.728 3.319 -16.807 1.00 72.44 76 SER A N 1
ATOM 619 C CA . SER A 1 76 ? 15.378 4.366 -17.608 1.00 72.44 76 SER A CA 1
ATOM 620 C C . SER A 1 76 ? 16.835 4.060 -17.984 1.00 72.44 76 SER A C 1
ATOM 622 O O . SER A 1 76 ? 17.420 4.783 -18.782 1.00 72.44 76 SER A O 1
ATOM 624 N N . LYS A 1 77 ? 17.465 3.047 -17.372 1.00 69.19 77 LYS A N 1
ATOM 625 C CA . LYS A 1 77 ? 18.820 2.585 -17.718 1.00 69.19 77 LYS A CA 1
ATOM 626 C C . LYS A 1 77 ? 18.826 1.404 -18.691 1.00 69.19 77 LYS A C 1
ATOM 628 O O . LYS A 1 77 ? 19.904 1.045 -19.158 1.00 69.19 77 LYS A O 1
ATOM 633 N N . MET A 1 78 ? 17.669 0.790 -18.944 1.00 61.47 78 MET A N 1
ATOM 634 C CA . MET A 1 78 ? 17.506 -0.371 -19.827 1.00 61.47 78 MET A CA 1
ATOM 635 C C . MET A 1 78 ? 16.995 0.010 -21.224 1.00 61.47 78 MET A C 1
ATOM 637 O O . MET A 1 78 ? 17.042 -0.834 -22.111 1.00 61.47 78 MET A O 1
ATOM 641 N N . ASP A 1 79 ? 16.564 1.258 -21.436 1.00 54.03 79 ASP A N 1
ATOM 642 C CA . ASP A 1 79 ? 16.269 1.799 -22.767 1.00 54.03 79 ASP A CA 1
ATOM 643 C C . ASP A 1 79 ? 17.596 2.083 -23.511 1.00 54.03 79 ASP A C 1
ATOM 645 O O . ASP A 1 79 ? 18.184 3.155 -23.353 1.00 54.03 79 ASP A O 1
ATOM 649 N N . TRP A 1 80 ? 18.099 1.089 -24.256 1.00 47.12 80 TRP A N 1
ATOM 650 C CA . TRP A 1 80 ? 19.209 1.178 -25.223 1.00 47.12 80 TRP A CA 1
ATOM 651 C C . TRP A 1 80 ? 18.732 0.664 -26.581 1.00 47.12 80 TRP A C 1
ATOM 653 O O . TRP A 1 80 ? 18.060 -0.394 -26.598 1.00 47.12 80 TRP A O 1
#

Foldseek 3Di:
DWDWDDDPQKIKIADDPVCVPLCVVLQVVCCVQANHWDDDDRMIIGRGPDDDSVVVNVVSVVVSVVSVVVVVVVVVVVPD

Organism: NCBI:txid3118333

pLDDT: mean 76.64, std 8.81, range [47.12, 88.44]

Solvent-accessible surface area (backbone atoms only — not comparable to full-atom values): 4696 Å² total; per-residue (Å²): 124,82,48,70,50,76,56,98,70,25,40,36,35,41,57,56,83,94,41,65,80,58,50,58,57,52,48,53,50,44,36,74,76,35,38,74,64,46,80,61,81,60,31,38,37,32,51,59,82,71,81,61,59,68,61,50,50,53,50,52,52,52,52,50,50,53,56,49,54,53,48,51,61,52,53,70,71,66,76,122

Secondary structure (DSSP, 8-state):
--EEEEETTEEEEE--GGGHHHHHHHHHHHHHHH--EEEETTEEEE--SSS-HHHHHHHHHHHHHHHHHHHHHHHTTT--

Radius of gyration: 13.13 Å; Cα contacts (8 Å, |Δi|>4): 95; chains: 1; bounding box: 34×18×40 Å

Mean predicted aligned error: 6.82 Å